Protein AF-W1XHW5-F1 (afdb_monomer)

Foldseek 3Di:
DQPPHFAPPDDPPDDDDLVVLVCCCPVGLHQVSLQVVQCVPQVGQVRSQVVVVVVCVVLVQVAAHDDGSRPPDDPPGDGDPVSVVSVVVVVD

Structure (mmCIF, N/CA/C/O backbone):
data_AF-W1XHW5-F1
#
_entry.id   AF-W1XHW5-F1
#
loop_
_atom_site.group_PDB
_atom_site.id
_atom_site.type_symbol
_atom_site.label_atom_id
_atom_site.label_alt_id
_atom_site.label_comp_id
_atom_site.label_asym_id
_atom_site.label_entity_id
_atom_site.label_seq_id
_atom_site.pdbx_PDB_ins_code
_atom_site.Cartn_x
_atom_site.Cartn_y
_atom_site.Cartn_z
_atom_site.occupancy
_atom_site.B_iso_or_equiv
_atom_site.auth_seq_id
_atom_site.auth_comp_id
_atom_site.auth_asym_id
_atom_site.auth_atom_id
_atom_site.pdbx_PDB_model_num
ATOM 1 N N . ALA A 1 1 ? 8.783 11.608 -5.473 1.00 69.00 1 ALA A N 1
ATOM 2 C CA . ALA A 1 1 ? 8.063 11.076 -4.301 1.00 69.00 1 ALA A CA 1
ATOM 3 C C . ALA A 1 1 ? 8.891 10.047 -3.526 1.00 69.00 1 ALA A C 1
ATOM 5 O O . ALA A 1 1 ? 9.015 10.198 -2.327 1.00 69.00 1 ALA A O 1
ATOM 6 N N . LEU A 1 2 ? 9.521 9.063 -4.179 1.00 89.31 2 LEU A N 1
ATOM 7 C CA . LEU A 1 2 ? 10.127 7.899 -3.502 1.00 89.31 2 LEU A CA 1
ATOM 8 C C . LEU A 1 2 ? 11.606 8.048 -3.071 1.00 89.31 2 LEU A C 1
ATOM 10 O O . LEU A 1 2 ? 12.291 7.055 -2.829 1.00 89.31 2 LEU A O 1
ATOM 14 N N . ARG A 1 3 ? 12.155 9.271 -3.031 1.00 88.00 3 ARG A N 1
ATOM 15 C CA . ARG A 1 3 ? 13.581 9.461 -2.702 1.00 88.00 3 ARG A CA 1
ATOM 16 C C . ARG A 1 3 ? 13.832 9.083 -1.241 1.00 88.00 3 ARG A C 1
ATOM 18 O O . ARG A 1 3 ? 13.173 9.622 -0.363 1.00 88.00 3 ARG A O 1
ATOM 25 N N . GLY A 1 4 ? 14.804 8.203 -1.003 1.00 89.69 4 GLY A N 1
ATOM 26 C CA . GLY A 1 4 ? 15.165 7.738 0.342 1.00 89.69 4 GLY A CA 1
ATOM 27 C C . GLY A 1 4 ? 14.298 6.596 0.885 1.00 89.69 4 GLY A C 1
ATOM 28 O O . GLY A 1 4 ? 14.516 6.178 2.016 1.00 89.69 4 GLY A O 1
ATOM 29 N N . SER A 1 5 ? 13.349 6.078 0.098 1.00 93.81 5 SER A N 1
ATOM 30 C CA . SER A 1 5 ? 12.547 4.897 0.448 1.00 93.81 5 SER A CA 1
ATOM 3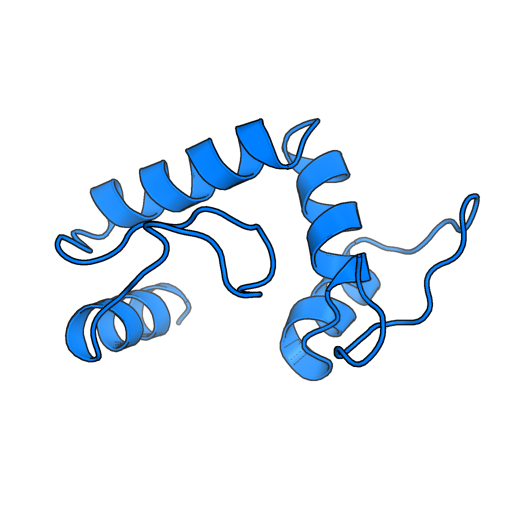1 C C . SER A 1 5 ? 12.999 3.644 -0.312 1.00 93.81 5 SER A C 1
ATOM 33 O O . SER A 1 5 ? 13.758 3.757 -1.274 1.00 93.81 5 SER A O 1
ATOM 35 N N . SER A 1 6 ? 12.505 2.466 0.079 1.00 95.25 6 SER A N 1
ATOM 36 C CA . SER A 1 6 ? 12.764 1.228 -0.664 1.00 95.25 6 SER A CA 1
ATOM 37 C C . SER A 1 6 ? 12.074 1.224 -2.034 1.00 95.25 6 SER A C 1
ATOM 39 O O . SER A 1 6 ? 10.927 1.661 -2.165 1.00 95.25 6 SER A O 1
ATOM 41 N N . VAL A 1 7 ? 12.784 0.746 -3.058 1.00 96.19 7 VAL A N 1
ATOM 42 C CA . VAL A 1 7 ? 12.347 0.703 -4.462 1.00 96.19 7 VAL A CA 1
ATOM 43 C C . VAL A 1 7 ? 12.930 -0.520 -5.183 1.00 96.19 7 VAL A C 1
ATOM 45 O O . VAL A 1 7 ? 13.984 -1.025 -4.800 1.00 96.19 7 VAL A O 1
ATOM 48 N N . MET A 1 8 ? 12.262 -0.955 -6.252 1.00 96.00 8 MET A N 1
ATOM 49 C CA . MET A 1 8 ? 12.683 -1.997 -7.199 1.00 96.00 8 MET A CA 1
ATOM 50 C C . MET A 1 8 ? 13.478 -1.420 -8.392 1.00 96.00 8 MET A C 1
ATOM 52 O O . MET A 1 8 ? 14.017 -2.172 -9.201 1.00 96.00 8 MET A O 1
ATOM 56 N N . PHE A 1 9 ? 13.605 -0.088 -8.471 1.00 95.19 9 PHE A N 1
ATOM 57 C CA . PHE A 1 9 ? 14.306 0.668 -9.520 1.00 95.19 9 PHE A CA 1
ATOM 58 C C . PHE A 1 9 ? 13.640 0.593 -10.902 1.00 95.19 9 PHE A C 1
ATOM 60 O O . PHE A 1 9 ? 14.327 0.633 -11.927 1.00 95.19 9 PHE A O 1
ATOM 67 N N . LEU A 1 10 ? 12.306 0.533 -10.927 1.00 96.12 10 LEU A N 1
ATOM 68 C CA . LEU A 1 10 ? 11.523 0.562 -12.163 1.00 96.12 10 LEU A CA 1
ATOM 69 C C . LEU A 1 10 ? 11.728 1.880 -12.923 1.00 96.12 10 LEU A C 1
ATOM 71 O O . LEU A 1 10 ? 11.815 2.959 -12.323 1.00 96.12 10 LEU A O 1
ATOM 75 N N . LYS A 1 11 ? 11.753 1.806 -14.255 1.00 95.50 11 LYS A N 1
ATOM 76 C CA . LYS A 1 11 ? 11.831 2.969 -15.144 1.00 95.50 11 LYS A CA 1
ATOM 77 C C . LYS A 1 11 ? 10.589 3.055 -16.036 1.00 95.50 11 LYS A C 1
ATOM 79 O O . LYS A 1 11 ? 10.015 2.031 -16.406 1.00 95.50 11 LYS A O 1
ATOM 84 N N . PRO A 1 12 ? 10.165 4.270 -16.429 1.00 93.50 12 PRO A N 1
ATOM 85 C CA . PRO A 1 12 ? 9.104 4.426 -17.416 1.00 93.50 12 PRO A CA 1
ATOM 86 C C . PRO A 1 12 ? 9.424 3.667 -18.709 1.00 93.50 12 PRO A C 1
ATOM 88 O O . PRO A 1 12 ? 10.503 3.832 -19.274 1.00 93.50 12 PRO A O 1
ATOM 91 N N . GLY A 1 13 ? 8.468 2.863 -19.174 1.00 95.38 13 GLY A N 1
ATOM 92 C CA . GLY A 1 13 ? 8.611 2.026 -20.368 1.00 95.38 13 GLY A CA 1
ATOM 93 C C . GLY A 1 13 ? 9.072 0.592 -20.096 1.00 95.38 13 GLY A C 1
ATOM 94 O O . GLY A 1 13 ? 8.964 -0.237 -20.999 1.00 95.38 13 GLY A O 1
ATOM 95 N N . ASP A 1 14 ? 9.519 0.272 -18.878 1.00 97.25 14 ASP A N 1
ATOM 96 C CA . ASP A 1 14 ? 9.831 -1.108 -18.507 1.00 97.25 14 ASP A CA 1
ATOM 97 C C . ASP A 1 14 ? 8.567 -1.981 -18.560 1.00 97.25 14 ASP A C 1
ATOM 99 O O . ASP A 1 14 ? 7.496 -1.597 -18.087 1.00 97.25 14 ASP A O 1
ATOM 103 N N . GLN A 1 15 ? 8.705 -3.189 -19.108 1.00 97.12 15 GLN A N 1
ATOM 104 C CA . GLN A 1 15 ? 7.675 -4.223 -19.052 1.00 97.12 15 GLN A CA 1
ATOM 105 C C . GLN A 1 15 ? 8.123 -5.302 -18.071 1.00 97.12 15 GLN A C 1
ATOM 107 O O . GLN A 1 15 ? 9.014 -6.096 -18.367 1.00 97.12 15 GLN A O 1
ATOM 112 N N . VAL A 1 16 ? 7.515 -5.311 -16.887 1.00 97.62 16 VAL A N 1
ATOM 113 C CA . VAL A 1 16 ? 7.857 -6.231 -15.796 1.00 97.62 16 VAL A CA 1
ATOM 114 C C . VAL A 1 16 ? 6.673 -7.148 -15.528 1.00 97.62 16 VAL A C 1
ATOM 116 O O . VAL A 1 16 ? 5.520 -6.719 -15.558 1.00 97.62 16 VAL A O 1
ATOM 119 N N . SER A 1 17 ? 6.947 -8.430 -15.285 1.00 98.38 17 SER A N 1
ATOM 120 C CA . SER A 1 17 ? 5.891 -9.398 -15.000 1.00 98.38 17 SER A CA 1
ATOM 121 C C . SER A 1 17 ? 5.183 -9.071 -13.678 1.00 98.38 17 SER A C 1
ATOM 123 O O . SER A 1 17 ? 5.808 -8.614 -12.719 1.00 98.38 17 SER A O 1
ATOM 125 N N . VAL A 1 18 ? 3.882 -9.372 -13.587 1.00 98.12 18 VAL A N 1
ATOM 126 C CA . VAL A 1 18 ? 3.117 -9.226 -12.330 1.00 98.12 18 VAL A CA 1
ATOM 127 C C . VAL A 1 18 ? 3.769 -10.021 -11.195 1.00 98.12 18 VAL A C 1
ATOM 129 O O . VAL A 1 18 ? 3.807 -9.559 -10.058 1.00 98.12 18 VAL A O 1
ATOM 132 N N . ALA A 1 19 ? 4.328 -11.196 -11.498 1.00 98.38 19 ALA A N 1
ATOM 133 C CA . ALA A 1 19 ? 5.010 -12.028 -10.514 1.00 98.38 19 ALA A CA 1
ATOM 134 C C . ALA A 1 19 ? 6.248 -11.337 -9.919 1.00 98.38 19 ALA A C 1
ATOM 136 O O . ALA A 1 19 ? 6.475 -11.433 -8.713 1.00 98.38 19 ALA A O 1
ATOM 137 N N . ASP A 1 20 ? 7.032 -10.631 -10.735 1.00 98.38 20 ASP A N 1
ATOM 138 C CA . ASP A 1 20 ? 8.234 -9.940 -10.264 1.00 98.38 20 ASP A CA 1
ATOM 139 C C . ASP A 1 20 ? 7.899 -8.637 -9.544 1.00 98.38 20 ASP A C 1
ATOM 141 O O . ASP A 1 20 ? 8.493 -8.365 -8.503 1.00 98.38 20 ASP A O 1
ATOM 145 N N . LEU A 1 21 ? 6.888 -7.892 -10.006 1.00 98.38 21 LEU A N 1
ATOM 146 C CA . LEU A 1 21 ? 6.364 -6.747 -9.256 1.00 98.38 21 LEU A CA 1
ATOM 147 C C . LEU A 1 21 ? 5.855 -7.181 -7.876 1.00 98.38 21 LEU A C 1
ATOM 149 O O . LEU A 1 21 ? 6.178 -6.553 -6.872 1.00 98.38 21 LEU A O 1
ATOM 153 N N . ASN A 1 22 ? 5.120 -8.295 -7.803 1.00 98.25 22 ASN A N 1
ATOM 154 C CA . ASN A 1 22 ? 4.605 -8.816 -6.538 1.00 98.25 22 ASN A CA 1
ATOM 155 C C . ASN A 1 22 ? 5.737 -9.242 -5.587 1.00 98.25 22 ASN A C 1
ATOM 157 O O . ASN A 1 22 ? 5.682 -8.961 -4.392 1.00 98.25 22 ASN A O 1
ATOM 161 N N . LYS A 1 23 ? 6.809 -9.856 -6.107 1.00 98.25 23 LYS A N 1
ATOM 162 C CA . LYS A 1 23 ? 8.028 -10.111 -5.319 1.00 98.25 23 LYS A CA 1
ATOM 163 C C . LYS A 1 23 ? 8.696 -8.809 -4.869 1.00 98.25 23 LYS A C 1
ATOM 165 O O . LYS A 1 23 ? 9.152 -8.745 -3.733 1.00 98.25 23 LYS A O 1
ATOM 170 N N . GLY A 1 24 ? 8.736 -7.783 -5.719 1.00 97.88 24 GLY A N 1
ATOM 171 C CA . GLY A 1 24 ? 9.247 -6.454 -5.373 1.00 97.88 24 GLY A CA 1
ATOM 172 C C . GLY A 1 24 ? 8.484 -5.825 -4.205 1.00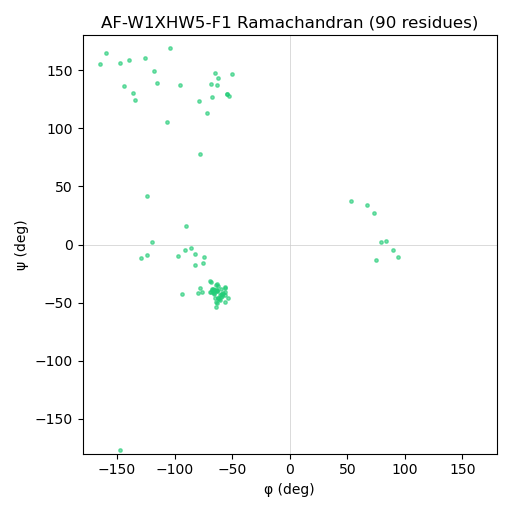 97.88 24 GLY A C 1
ATOM 173 O O . GLY A 1 24 ? 9.100 -5.327 -3.264 1.00 97.88 24 GLY A O 1
ATOM 174 N N . VAL A 1 25 ? 7.154 -5.938 -4.200 1.00 98.06 25 VAL A N 1
ATOM 175 C CA . VAL A 1 25 ? 6.318 -5.497 -3.073 1.00 98.06 25 VAL A CA 1
ATOM 176 C C . VAL A 1 25 ? 6.608 -6.314 -1.816 1.00 98.06 25 VAL A C 1
ATOM 178 O O . VAL A 1 25 ? 6.914 -5.746 -0.774 1.00 98.06 25 VAL A O 1
ATOM 181 N N . ILE A 1 26 ? 6.543 -7.644 -1.895 1.00 97.75 26 ILE A N 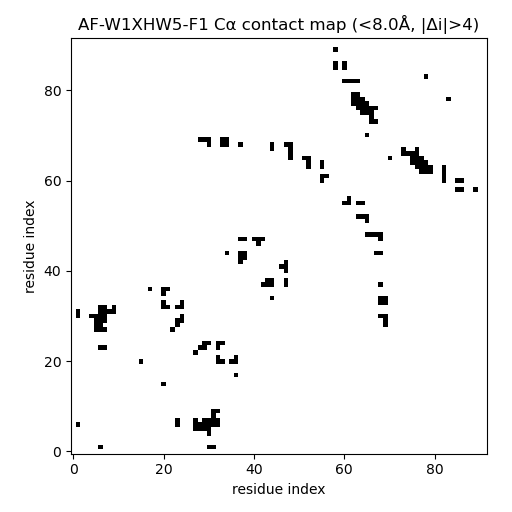1
ATOM 182 C CA . ILE A 1 26 ? 6.551 -8.501 -0.699 1.00 97.75 26 ILE A CA 1
ATOM 183 C C . ILE A 1 26 ? 7.951 -8.641 -0.085 1.00 97.75 26 ILE A C 1
ATOM 185 O O . ILE A 1 26 ? 8.090 -8.641 1.135 1.00 97.75 26 ILE A O 1
ATOM 189 N N . ILE A 1 27 ? 8.990 -8.788 -0.910 1.00 96.94 27 ILE A N 1
ATOM 190 C CA . ILE A 1 27 ? 10.353 -9.103 -0.450 1.00 96.94 27 ILE A CA 1
ATOM 191 C C . ILE A 1 27 ? 11.170 -7.828 -0.252 1.00 96.94 27 ILE A C 1
ATOM 193 O O . ILE A 1 27 ? 11.905 -7.714 0.726 1.00 96.94 27 ILE A O 1
ATOM 197 N N . GLN A 1 28 ? 11.066 -6.873 -1.180 1.00 94.56 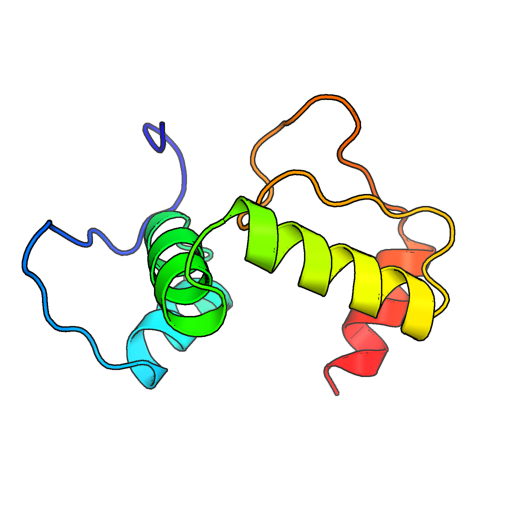28 GLN A N 1
ATOM 198 C CA . GLN A 1 28 ? 11.860 -5.642 -1.140 1.00 94.56 28 GLN A CA 1
ATOM 199 C C . GLN A 1 28 ? 11.102 -4.464 -0.523 1.00 94.56 28 GLN A C 1
ATOM 201 O O . GLN A 1 28 ? 11.717 -3.433 -0.259 1.00 94.56 28 GLN A O 1
ATOM 206 N N . SER A 1 29 ? 9.791 -4.580 -0.280 1.00 96.56 29 SER A N 1
ATOM 207 C CA . SER A 1 29 ? 8.950 -3.441 0.111 1.00 96.56 29 SER A CA 1
ATOM 208 C C . SER A 1 29 ? 9.075 -2.269 -0.878 1.00 96.56 29 SER A C 1
ATOM 210 O O . SER A 1 29 ? 9.129 -1.110 -0.472 1.00 96.56 29 SER A O 1
ATOM 212 N N . GLY A 1 30 ? 9.199 -2.574 -2.176 1.00 97.81 30 GLY A N 1
ATOM 213 C CA . GLY A 1 30 ? 9.450 -1.588 -3.227 1.00 97.81 30 GLY A CA 1
ATOM 214 C C . GLY A 1 30 ? 8.232 -0.707 -3.505 1.00 97.81 30 GLY A C 1
ATOM 215 O O . GLY A 1 30 ? 7.222 -1.173 -4.033 1.00 97.81 30 GLY A O 1
ATOM 216 N N . ASN A 1 31 ? 8.336 0.586 -3.198 1.00 98.12 31 ASN A N 1
ATOM 217 C CA . ASN A 1 31 ? 7.214 1.524 -3.318 1.00 98.12 31 ASN A CA 1
ATOM 218 C C . ASN A 1 31 ? 6.795 1.795 -4.773 1.00 98.12 31 ASN A C 1
ATOM 220 O O . ASN A 1 31 ? 5.621 2.029 -5.053 1.00 98.12 31 ASN A O 1
ATOM 224 N N . ASP A 1 32 ? 7.749 1.764 -5.701 1.00 97.75 32 ASP A N 1
ATOM 225 C CA . ASP A 1 32 ? 7.515 1.858 -7.144 1.00 97.75 32 ASP A CA 1
ATOM 226 C C . ASP A 1 32 ? 6.754 0.637 -7.677 1.00 97.75 32 ASP A C 1
ATOM 228 O O . ASP A 1 32 ? 5.841 0.797 -8.486 1.00 97.75 32 ASP A O 1
ATOM 232 N N . ALA A 1 33 ? 7.051 -0.562 -7.167 1.00 98.25 33 ALA A N 1
ATOM 233 C CA . ALA A 1 33 ? 6.294 -1.770 -7.484 1.00 98.25 33 ALA A CA 1
ATOM 234 C C . ALA A 1 33 ? 4.852 -1.709 -6.948 1.00 98.25 33 ALA A C 1
ATOM 236 O O . ALA A 1 33 ? 3.928 -2.103 -7.662 1.00 98.25 33 ALA A O 1
ATOM 237 N N . CYS A 1 34 ? 4.634 -1.154 -5.745 1.00 98.31 34 CYS A N 1
ATOM 238 C CA . CYS A 1 34 ? 3.283 -0.920 -5.217 1.00 98.31 34 CYS A CA 1
ATOM 239 C C . CYS A 1 34 ? 2.464 0.002 -6.131 1.00 98.31 34 CYS A C 1
ATOM 241 O O . CYS A 1 34 ? 1.307 -0.294 -6.419 1.00 98.31 34 CYS A O 1
ATOM 243 N N . ILE A 1 35 ? 3.064 1.100 -6.610 1.00 97.94 35 ILE A N 1
ATOM 244 C CA . ILE A 1 35 ? 2.408 2.043 -7.529 1.00 97.94 35 ILE A CA 1
ATOM 245 C C . ILE A 1 35 ? 2.077 1.358 -8.859 1.00 97.94 35 ILE A C 1
ATOM 247 O O . ILE A 1 35 ? 0.931 1.411 -9.298 1.00 97.94 35 ILE A O 1
ATOM 251 N N . ALA A 1 36 ? 3.046 0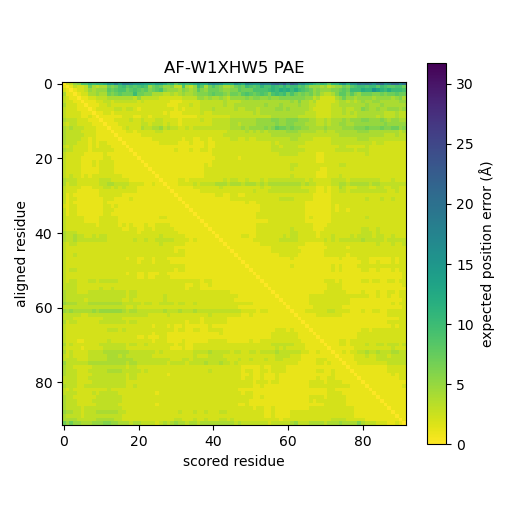.662 -9.462 1.00 98.12 36 ALA A N 1
ATOM 252 C CA . ALA A 1 36 ? 2.847 -0.021 -10.738 1.00 98.12 36 ALA A CA 1
ATOM 253 C C . ALA A 1 36 ? 1.730 -1.078 -10.668 1.00 98.12 36 ALA A C 1
ATOM 255 O O . ALA A 1 36 ? 0.893 -1.153 -11.567 1.00 98.12 36 ALA A O 1
ATOM 256 N N . LEU A 1 37 ? 1.677 -1.869 -9.588 1.00 98.12 37 LEU A N 1
ATOM 257 C CA . LEU A 1 37 ? 0.605 -2.846 -9.382 1.00 98.12 37 LEU A CA 1
ATOM 258 C C . LEU A 1 37 ? -0.749 -2.186 -9.125 1.00 98.12 37 LEU A C 1
ATOM 260 O O . LEU A 1 37 ? -1.751 -2.653 -9.661 1.00 98.12 37 LEU A O 1
ATOM 264 N N . ALA A 1 38 ? -0.793 -1.112 -8.337 1.00 98.38 38 ALA A N 1
ATOM 265 C CA . ALA A 1 38 ? -2.032 -0.395 -8.064 1.00 98.38 38 ALA A CA 1
ATOM 266 C C . ALA A 1 38 ? -2.653 0.175 -9.346 1.00 98.38 38 ALA A C 1
ATOM 268 O O . ALA A 1 38 ? -3.842 -0.033 -9.604 1.00 98.38 38 ALA A O 1
ATOM 269 N N . ASP A 1 39 ? -1.834 0.824 -10.176 1.00 97.81 39 ASP A N 1
ATOM 270 C CA . ASP A 1 39 ? -2.269 1.380 -11.455 1.00 97.81 39 ASP A CA 1
ATOM 271 C C . ASP A 1 39 ? -2.686 0.269 -12.434 1.00 97.81 39 ASP A C 1
ATOM 273 O O . ASP A 1 39 ? -3.706 0.400 -13.107 1.00 97.81 39 ASP A O 1
ATOM 277 N N . TYR A 1 40 ? -1.974 -0.864 -12.466 1.00 97.88 40 TYR A N 1
ATOM 278 C CA . TYR A 1 40 ? -2.342 -2.007 -13.310 1.00 97.88 40 TYR A CA 1
ATOM 279 C C . TYR A 1 40 ? -3.666 -2.668 -12.892 1.00 97.88 40 TYR A C 1
ATOM 281 O O . TYR A 1 40 ? -4.483 -3.011 -13.744 1.00 97.88 40 TYR A O 1
ATOM 289 N N . VAL A 1 41 ? -3.892 -2.857 -11.587 1.00 97.88 41 VAL A N 1
ATOM 290 C CA . VAL A 1 41 ? -5.062 -3.583 -11.062 1.00 97.88 41 VAL A CA 1
ATOM 291 C C . VAL A 1 41 ? -6.321 -2.719 -11.044 1.00 97.88 41 VAL A C 1
ATOM 293 O O . VAL A 1 41 ? -7.404 -3.215 -11.347 1.00 97.88 41 VAL A O 1
ATOM 296 N N . ALA A 1 42 ? -6.201 -1.449 -10.654 1.00 97.88 42 ALA A N 1
ATOM 297 C CA . ALA A 1 42 ? -7.350 -0.581 -10.388 1.00 97.88 42 ALA A CA 1
ATOM 298 C C . ALA A 1 42 ? -7.403 0.668 -11.283 1.00 97.88 42 ALA A C 1
ATOM 300 O O . ALA A 1 42 ? -8.283 1.507 -11.103 1.00 97.88 42 ALA A O 1
ATOM 301 N N . GLY A 1 43 ? -6.462 0.830 -12.219 1.00 98.00 43 GLY A N 1
ATOM 302 C CA . GLY A 1 43 ? -6.371 1.987 -13.116 1.00 98.00 43 GLY A CA 1
ATOM 303 C C . GLY A 1 43 ? -5.838 3.266 -12.461 1.00 98.00 43 GLY A C 1
ATOM 304 O O . GLY A 1 43 ? -5.511 4.216 -13.164 1.00 98.00 43 GLY A O 1
ATOM 305 N N . SER A 1 44 ? -5.764 3.314 -11.128 1.00 98.25 44 SER A N 1
ATOM 306 C CA . SER A 1 44 ? -5.174 4.411 -10.358 1.00 98.25 44 SER A CA 1
ATOM 307 C C . SER A 1 44 ? -4.904 3.998 -8.910 1.00 98.25 44 SER A C 1
ATOM 309 O O . SER A 1 44 ? -5.616 3.163 -8.341 1.00 98.25 44 SER A O 1
ATOM 311 N N . GLN A 1 45 ? -3.947 4.669 -8.271 1.00 98.25 45 GLN A N 1
ATOM 31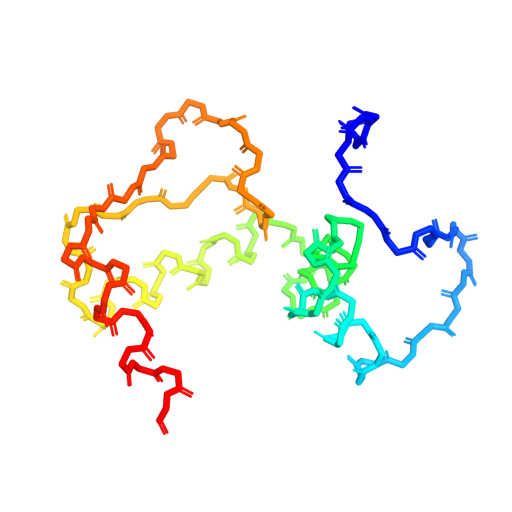2 C CA . GLN A 1 45 ? -3.697 4.544 -6.830 1.00 98.25 45 GLN A CA 1
ATOM 313 C C . GLN A 1 45 ? -4.932 4.857 -5.972 1.00 98.25 45 GLN A C 1
ATOM 315 O O . GLN A 1 45 ? -5.195 4.132 -5.019 1.00 98.25 45 GLN A O 1
ATOM 320 N N . GLU A 1 46 ? -5.717 5.888 -6.309 1.00 98.44 46 GLU A N 1
ATOM 321 C CA . GLU A 1 46 ? -6.930 6.251 -5.556 1.00 98.44 46 GLU A CA 1
ATOM 322 C C . GLU A 1 46 ? -7.966 5.121 -5.580 1.00 98.44 46 GLU A C 1
ATOM 324 O O . GLU A 1 46 ? -8.487 4.716 -4.537 1.00 98.44 46 GLU A O 1
ATOM 329 N N . SER A 1 47 ? -8.205 4.541 -6.761 1.00 98.62 47 SER A N 1
ATOM 330 C CA . SER A 1 47 ? -9.114 3.400 -6.899 1.00 98.62 47 SER A CA 1
ATOM 331 C C . SER A 1 47 ? -8.604 2.183 -6.124 1.00 98.62 47 SER A C 1
ATOM 333 O O . SER A 1 47 ? -9.385 1.501 -5.458 1.00 98.62 47 SER A O 1
ATOM 335 N N . PHE A 1 48 ? -7.289 1.940 -6.131 1.00 98.81 48 PHE A N 1
ATOM 336 C CA . PHE A 1 48 ? -6.685 0.852 -5.363 1.00 98.81 48 PHE A CA 1
ATOM 337 C C . PHE A 1 48 ? -6.796 1.068 -3.845 1.00 98.81 48 PHE A C 1
ATOM 339 O O . PHE A 1 48 ? -7.146 0.138 -3.123 1.00 98.81 48 PHE A O 1
ATOM 346 N N . ILE A 1 49 ? -6.593 2.292 -3.349 1.00 98.75 49 ILE A N 1
ATOM 347 C CA . ILE A 1 49 ? -6.813 2.653 -1.936 1.00 98.75 49 ILE A CA 1
ATOM 348 C C . ILE A 1 49 ? -8.277 2.407 -1.538 1.00 98.75 49 ILE A C 1
ATOM 350 O O . ILE A 1 49 ? -8.551 1.889 -0.451 1.00 98.75 49 ILE A O 1
ATOM 354 N N . GLY A 1 50 ? -9.224 2.696 -2.436 1.00 98.75 50 GLY A N 1
ATOM 355 C CA . GLY A 1 50 ? -10.630 2.326 -2.270 1.00 98.75 50 GLY A CA 1
ATOM 356 C C . GLY A 1 50 ? -10.825 0.819 -2.060 1.00 98.75 50 GLY A C 1
ATOM 357 O O . GLY A 1 50 ? -11.550 0.411 -1.149 1.00 98.75 50 GLY A O 1
ATOM 358 N N . LEU A 1 51 ? -10.127 -0.021 -2.835 1.00 98.75 51 LEU A N 1
ATOM 359 C CA . LEU A 1 51 ? -10.132 -1.477 -2.646 1.00 98.75 51 LEU A CA 1
ATOM 360 C C . LEU A 1 51 ? -9.510 -1.880 -1.304 1.00 98.75 51 LEU A C 1
ATOM 362 O O . LEU A 1 51 ? -10.111 -2.680 -0.586 1.00 98.75 51 LEU A O 1
ATOM 366 N N . MET A 1 52 ? -8.358 -1.309 -0.933 1.00 98.81 52 MET A N 1
ATOM 367 C CA . MET A 1 52 ? -7.676 -1.589 0.339 1.00 98.81 52 MET A CA 1
ATOM 368 C C . MET A 1 52 ? -8.598 -1.325 1.537 1.00 98.81 52 MET A C 1
ATOM 370 O O . MET A 1 52 ? -8.784 -2.195 2.388 1.00 98.81 52 MET A O 1
ATOM 374 N N . ASN A 1 53 ? -9.249 -0.159 1.570 1.00 98.81 53 ASN A N 1
ATOM 375 C CA . ASN A 1 53 ? -10.197 0.196 2.628 1.00 98.81 53 ASN A CA 1
ATOM 376 C C . ASN A 1 53 ? -11.493 -0.635 2.556 1.00 98.81 53 ASN A C 1
ATOM 378 O O . ASN A 1 53 ? -12.081 -0.981 3.584 1.00 98.81 53 ASN A O 1
ATOM 382 N N . GLY A 1 54 ? -11.915 -1.036 1.353 1.00 98.75 54 GLY A N 1
ATOM 383 C CA . GLY A 1 54 ? -12.996 -2.000 1.161 1.00 98.75 54 GLY A CA 1
ATOM 384 C C . GLY A 1 54 ? -12.693 -3.361 1.799 1.00 98.75 54 GLY A C 1
ATOM 385 O O . GLY A 1 54 ? -13.556 -3.929 2.472 1.00 98.75 54 GLY A O 1
ATOM 386 N N . TYR A 1 55 ? -11.468 -3.872 1.641 1.00 98.75 55 TYR A N 1
ATOM 387 C CA . TYR A 1 55 ? -11.014 -5.096 2.307 1.00 98.75 55 TYR A CA 1
ATOM 388 C C . TYR A 1 55 ? -10.856 -4.912 3.814 1.00 98.75 55 TYR A C 1
ATOM 390 O O . TYR A 1 55 ? -11.308 -5.778 4.558 1.00 98.75 55 TYR A O 1
ATOM 398 N N . ALA A 1 56 ? -10.319 -3.779 4.275 1.00 98.75 56 ALA A N 1
ATOM 399 C CA . ALA A 1 56 ? -10.239 -3.467 5.701 1.00 98.75 56 ALA A CA 1
ATOM 400 C C . ALA A 1 56 ? -11.617 -3.580 6.375 1.00 98.75 56 ALA A C 1
ATOM 402 O O . ALA A 1 56 ? -11.768 -4.276 7.380 1.00 98.75 56 ALA A O 1
ATOM 403 N N . LYS A 1 57 ? -12.660 -3.014 5.750 1.00 98.56 57 LYS A N 1
ATOM 404 C CA . LYS A 1 57 ? -14.046 -3.146 6.220 1.00 98.56 57 LYS A CA 1
ATOM 405 C C . LYS A 1 57 ? -14.538 -4.597 6.214 1.00 98.56 57 LYS A C 1
ATOM 407 O O . LYS A 1 57 ? -15.133 -5.034 7.195 1.00 98.56 57 LYS A O 1
ATOM 412 N N . LYS A 1 58 ? -14.300 -5.348 5.131 1.00 98.56 58 LYS A N 1
ATOM 413 C CA . LYS A 1 58 ? -14.721 -6.761 5.012 1.00 98.56 58 LYS A CA 1
ATOM 414 C C . LYS A 1 58 ? -14.048 -7.670 6.044 1.00 98.56 58 LYS A C 1
ATOM 416 O O . LYS A 1 58 ? -14.674 -8.616 6.507 1.00 98.56 58 LYS A O 1
ATOM 421 N N . LEU A 1 59 ? -12.800 -7.377 6.399 1.00 98.50 59 LEU A N 1
ATOM 422 C CA . LEU A 1 59 ? -12.003 -8.130 7.369 1.00 98.50 59 LEU A CA 1
ATOM 423 C C . LEU A 1 59 ? -12.242 -7.686 8.823 1.00 98.50 59 LEU A C 1
ATOM 425 O O . LEU A 1 59 ? -11.684 -8.282 9.741 1.00 98.50 59 LEU A O 1
ATOM 429 N N . GLY A 1 60 ? -13.065 -6.657 9.048 1.00 98.56 60 GLY A N 1
ATOM 430 C CA . GLY A 1 60 ? -13.347 -6.137 10.386 1.00 98.56 60 GLY A CA 1
ATOM 431 C C . GLY A 1 60 ? -12.187 -5.352 11.007 1.00 98.56 60 GLY A C 1
ATOM 432 O O . GLY A 1 60 ? -12.086 -5.300 12.231 1.00 98.56 60 GLY A O 1
ATOM 433 N N . LEU A 1 61 ? -11.323 -4.739 10.188 1.00 98.75 61 LEU A N 1
ATOM 434 C CA . LEU A 1 61 ? -10.229 -3.869 10.636 1.00 98.75 61 LEU A CA 1
ATOM 435 C C . LEU A 1 61 ? -10.791 -2.487 11.006 1.00 98.75 61 LEU A C 1
ATOM 437 O O . LEU A 1 61 ? -10.765 -1.545 10.214 1.00 98.75 61 LEU A O 1
ATOM 441 N N . THR A 1 62 ? -11.399 -2.382 12.187 1.00 98.44 62 THR A N 1
ATOM 442 C CA . THR A 1 62 ? -12.165 -1.193 12.601 1.00 98.44 62 THR A CA 1
ATOM 443 C C . THR A 1 62 ? -11.305 0.009 12.985 1.00 98.44 62 THR A C 1
ATOM 445 O O . THR A 1 62 ? -11.838 1.106 13.132 1.00 98.44 62 THR A O 1
ATOM 448 N N . ASN A 1 63 ? -9.991 -0.169 13.128 1.00 98.75 63 ASN A N 1
ATOM 449 C CA . ASN A 1 63 ? -9.033 0.877 13.470 1.00 98.75 63 ASN A CA 1
ATOM 450 C C . ASN A 1 63 ? -7.924 0.968 12.413 1.00 98.75 63 ASN A C 1
ATOM 452 O O . ASN A 1 63 ? -6.750 1.097 12.760 1.00 98.75 63 ASN A O 1
ATOM 456 N N . THR A 1 64 ? -8.293 0.879 11.133 1.00 98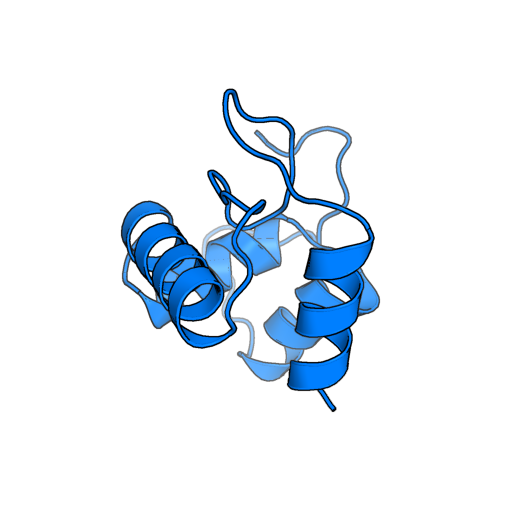.81 64 THR A N 1
ATOM 457 C CA . THR A 1 64 ? -7.362 0.956 10.002 1.00 98.81 64 THR A CA 1
ATOM 458 C C . THR A 1 64 ? -7.919 1.837 8.891 1.00 98.81 64 THR A C 1
ATOM 460 O O . THR A 1 64 ? -9.051 1.649 8.454 1.00 98.81 64 THR A O 1
ATOM 463 N N . THR A 1 65 ? -7.105 2.781 8.416 1.00 98.75 65 THR A N 1
ATOM 464 C CA . THR A 1 65 ? -7.362 3.587 7.216 1.00 98.75 65 THR A CA 1
ATOM 465 C C . THR A 1 65 ? -6.091 3.645 6.378 1.00 98.75 65 THR A C 1
ATOM 467 O O . THR A 1 65 ? -5.045 4.081 6.862 1.00 98.75 65 THR A O 1
ATOM 470 N N . PHE A 1 66 ? -6.182 3.247 5.112 1.00 98.75 66 PHE A N 1
ATOM 471 C CA . PHE A 1 66 ? -5.106 3.400 4.135 1.00 98.75 66 PHE A CA 1
ATOM 472 C C . PHE A 1 66 ? -5.302 4.683 3.323 1.00 98.75 66 PHE A C 1
ATOM 474 O O . PHE A 1 66 ? -6.420 4.972 2.898 1.00 98.75 66 PHE A O 1
ATOM 481 N N . GLN A 1 67 ? -4.217 5.430 3.096 1.00 98.62 67 GLN A N 1
ATOM 482 C CA . GLN A 1 67 ? -4.199 6.640 2.252 1.00 98.62 67 GLN A CA 1
ATOM 483 C C . GLN A 1 67 ? -3.159 6.562 1.130 1.00 98.62 67 GLN A C 1
ATOM 485 O O . GLN A 1 67 ? -3.104 7.422 0.258 1.00 98.62 67 GLN A O 1
ATOM 490 N N . THR A 1 68 ? -2.307 5.541 1.156 1.00 98.44 68 THR A N 1
ATOM 491 C CA . THR A 1 68 ? -1.286 5.284 0.147 1.00 98.44 68 THR A CA 1
ATOM 492 C C . THR A 1 68 ? -1.219 3.792 -0.130 1.00 98.44 68 THR A C 1
ATOM 494 O O . THR A 1 68 ? -1.597 2.973 0.708 1.00 98.44 68 THR A O 1
ATOM 497 N N . VAL A 1 69 ? -0.682 3.432 -1.291 1.00 98.38 69 VAL A N 1
ATOM 498 C CA . VAL A 1 69 ? -0.508 2.029 -1.700 1.00 98.38 69 VAL A CA 1
ATOM 499 C C . VAL A 1 69 ? 0.758 1.384 -1.122 1.00 98.38 69 VAL A C 1
ATOM 501 O O . VAL A 1 69 ? 0.971 0.188 -1.279 1.00 98.38 69 VAL A O 1
ATOM 504 N N . HIS A 1 70 ? 1.615 2.178 -0.475 1.00 97.81 70 HIS A N 1
ATOM 505 C CA . HIS A 1 70 ? 2.971 1.782 -0.079 1.00 97.81 70 HIS A CA 1
ATOM 506 C C . HIS A 1 70 ? 3.320 2.047 1.393 1.00 97.81 70 HIS A C 1
ATOM 508 O O . HIS A 1 70 ? 4.344 1.580 1.873 1.00 97.81 70 HIS A O 1
ATOM 514 N N . GLY A 1 71 ? 2.503 2.809 2.126 1.00 96.19 71 GLY A N 1
ATOM 515 C CA . GLY A 1 71 ? 2.699 3.033 3.561 1.00 96.19 71 GLY A CA 1
ATOM 516 C C . GLY A 1 71 ? 3.568 4.231 3.954 1.00 96.19 71 GLY A C 1
ATOM 517 O O . GLY A 1 71 ? 3.619 4.530 5.142 1.00 96.19 71 GLY A O 1
ATOM 518 N N . LEU A 1 72 ? 4.192 4.960 3.012 1.00 96.69 72 LEU A N 1
ATOM 519 C CA . LEU A 1 72 ? 4.750 6.290 3.315 1.00 96.69 72 LEU A CA 1
ATOM 520 C C . LEU A 1 72 ? 3.708 7.176 4.012 1.00 96.69 72 LEU A C 1
ATOM 522 O O . LEU A 1 72 ? 2.511 7.078 3.722 1.00 96.69 72 LEU A O 1
ATOM 526 N N . ASP A 1 73 ? 4.190 8.038 4.906 1.00 95.56 73 ASP A N 1
ATOM 527 C CA . ASP A 1 73 ? 3.351 8.873 5.759 1.00 95.56 73 ASP A CA 1
ATOM 528 C C . ASP A 1 73 ? 2.350 9.699 4.949 1.00 95.56 73 ASP A C 1
ATOM 530 O O . ASP A 1 73 ? 2.697 10.416 4.008 1.00 95.56 73 ASP A O 1
ATOM 534 N N . ALA A 1 74 ? 1.090 9.614 5.362 1.00 96.88 74 ALA A N 1
ATOM 535 C CA . ALA A 1 74 ? -0.001 10.398 4.819 1.00 96.88 74 ALA A CA 1
ATOM 536 C C . ALA A 1 74 ? -0.970 10.761 5.953 1.00 96.88 74 ALA A C 1
ATOM 538 O O . ALA A 1 74 ? -1.289 9.900 6.781 1.00 96.88 74 ALA A O 1
ATOM 539 N N . PRO A 1 75 ? -1.459 12.012 6.021 1.00 98.00 75 PRO A N 1
ATOM 540 C CA . PRO A 1 75 ? -2.432 12.413 7.029 1.00 98.00 75 PRO A CA 1
ATOM 541 C C . PRO A 1 75 ? -3.654 11.487 7.043 1.00 98.00 75 PRO A C 1
ATOM 543 O O . PRO A 1 75 ? -4.271 11.242 6.011 1.00 98.00 75 PRO A O 1
ATOM 546 N N . GLY A 1 76 ? -4.002 10.968 8.221 1.00 97.69 76 GLY A N 1
ATOM 547 C CA . GLY A 1 76 ? -5.135 10.054 8.387 1.00 97.69 76 GLY A CA 1
ATOM 548 C C . GLY A 1 76 ? -4.866 8.599 7.986 1.00 97.69 76 GLY A C 1
ATOM 549 O O . GLY A 1 76 ? -5.779 7.785 8.096 1.00 97.69 76 GLY A O 1
ATOM 550 N N . GLN A 1 77 ? -3.649 8.245 7.559 1.00 98.62 77 GLN A N 1
ATOM 551 C CA . GLN A 1 77 ? -3.231 6.849 7.428 1.00 98.62 77 GLN A CA 1
ATOM 552 C C . GLN A 1 77 ? -2.861 6.290 8.800 1.00 98.62 77 GLN A C 1
ATOM 554 O O . GLN A 1 77 ? -1.986 6.833 9.473 1.00 98.62 77 GLN A O 1
ATOM 559 N N . PHE A 1 78 ? -3.502 5.202 9.218 1.00 98.69 78 PHE A N 1
ATOM 560 C CA . PHE A 1 78 ? -3.159 4.517 10.464 1.00 98.69 78 PHE A CA 1
ATOM 561 C C . PHE A 1 78 ? -3.663 3.073 10.476 1.00 98.69 78 PHE A C 1
ATOM 563 O O . PHE A 1 78 ? -4.523 2.684 9.687 1.00 98.69 78 PHE A O 1
ATOM 570 N N . SER A 1 79 ? -3.136 2.288 11.412 1.00 98.75 79 SER A N 1
ATOM 571 C CA . SER A 1 79 ? -3.657 0.975 11.789 1.00 98.75 79 SER A CA 1
ATOM 572 C C . SER A 1 79 ? -3.400 0.729 13.284 1.00 98.75 79 SER A C 1
ATOM 574 O O . SER A 1 79 ? -2.862 1.592 13.983 1.00 98.75 79 SER A O 1
ATOM 576 N N . THR A 1 80 ? -3.751 -0.453 13.788 1.00 98.88 80 THR A N 1
ATOM 577 C CA . THR A 1 80 ? -3.409 -0.913 15.141 1.00 98.88 80 THR A CA 1
ATOM 578 C C . THR A 1 80 ? -2.705 -2.263 15.088 1.00 98.88 80 THR A C 1
ATOM 580 O O . THR A 1 80 ? -2.842 -3.013 14.124 1.00 98.88 80 THR A O 1
ATOM 583 N N . ALA A 1 81 ? -1.996 -2.623 16.161 1.00 98.81 81 ALA A N 1
ATOM 584 C CA . ALA A 1 81 ? -1.358 -3.936 16.269 1.00 98.81 81 ALA A CA 1
ATOM 585 C C . ALA A 1 81 ? -2.360 -5.096 16.094 1.00 98.81 81 ALA A C 1
ATOM 587 O O . ALA A 1 81 ? -2.046 -6.097 15.452 1.00 98.81 81 ALA A O 1
ATOM 588 N N . ARG A 1 82 ? -3.585 -4.945 16.622 1.00 98.75 82 ARG A N 1
ATOM 589 C CA . ARG A 1 82 ? -4.669 -5.923 16.453 1.00 98.75 82 ARG A CA 1
ATOM 590 C C . ARG A 1 82 ? -5.062 -6.067 14.985 1.00 98.75 82 ARG A C 1
ATOM 592 O O . ARG A 1 82 ? -5.143 -7.190 14.496 1.00 98.75 82 ARG A O 1
ATOM 599 N N . ASP A 1 83 ? -5.306 -4.956 14.301 1.00 98.88 83 ASP A N 1
ATOM 600 C CA . ASP A 1 83 ? -5.772 -4.988 12.916 1.00 98.88 83 ASP A CA 1
ATOM 601 C C . ASP A 1 83 ? -4.696 -5.526 11.969 1.00 98.88 83 ASP A C 1
ATOM 603 O O . ASP A 1 83 ? -4.998 -6.343 11.103 1.00 98.88 83 ASP A O 1
ATOM 607 N N . MET A 1 84 ? -3.427 -5.172 12.185 1.00 98.75 84 MET A N 1
ATOM 608 C CA . MET A 1 84 ? -2.319 -5.742 11.415 1.00 98.75 84 MET A CA 1
ATOM 609 C C . MET A 1 84 ? -2.168 -7.254 11.640 1.00 98.75 84 MET A C 1
ATOM 611 O O . MET A 1 84 ? -1.871 -7.982 10.694 1.00 98.75 84 MET A O 1
ATOM 615 N N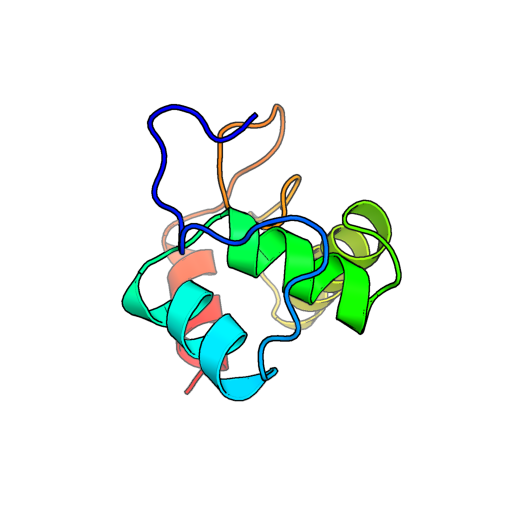 . ALA A 1 85 ? -2.430 -7.757 12.853 1.00 98.75 85 ALA A N 1
ATOM 616 C CA . ALA A 1 85 ? -2.449 -9.197 13.115 1.00 98.75 85 ALA A CA 1
ATOM 617 C C . ALA A 1 85 ? -3.621 -9.907 12.409 1.00 98.75 85 ALA A C 1
ATOM 619 O O . ALA A 1 85 ? -3.451 -11.009 11.888 1.00 98.75 85 ALA A O 1
ATOM 620 N N . LEU A 1 86 ? -4.802 -9.279 12.355 1.00 98.81 86 LEU A N 1
ATOM 621 C CA . LEU A 1 86 ? -5.952 -9.798 11.607 1.00 98.81 86 LEU A CA 1
ATOM 622 C C . LEU A 1 86 ? -5.694 -9.804 10.098 1.00 98.81 86 LEU A C 1
ATOM 624 O O . LEU A 1 86 ? -6.009 -10.791 9.436 1.00 98.81 86 LEU A O 1
ATOM 628 N N . LEU A 1 87 ? -5.079 -8.743 9.568 1.00 98.62 87 LEU A N 1
ATOM 629 C CA . LEU A 1 87 ? -4.662 -8.673 8.171 1.00 98.62 87 LEU A CA 1
ATOM 630 C C . LEU A 1 87 ? -3.655 -9.780 7.842 1.00 98.62 87 LEU A C 1
ATOM 632 O O . LEU A 1 87 ? -3.851 -10.505 6.873 1.00 98.62 87 LEU A O 1
ATOM 636 N N . GLY A 1 88 ? -2.630 -9.963 8.681 1.00 98.56 88 GLY A N 1
ATOM 637 C CA . GLY A 1 88 ? -1.660 -11.049 8.531 1.00 98.56 88 GLY A CA 1
ATOM 638 C C . GLY A 1 88 ? -2.316 -12.431 8.547 1.00 98.56 88 GLY A C 1
ATOM 639 O O . GLY A 1 88 ? -2.000 -13.267 7.709 1.00 98.56 88 GLY A O 1
ATOM 640 N N . LYS A 1 89 ? -3.291 -12.652 9.438 1.00 98.50 89 LYS A N 1
ATOM 641 C CA . LYS A 1 89 ? -4.078 -13.893 9.472 1.00 98.50 89 LYS A CA 1
ATOM 642 C C . LYS A 1 89 ? -4.887 -14.115 8.190 1.00 98.50 89 LYS A C 1
ATOM 644 O O . LYS A 1 89 ? -5.046 -15.257 7.795 1.00 98.50 89 LYS A O 1
ATOM 649 N N . ALA A 1 90 ? -5.412 -13.063 7.566 1.00 98.25 90 ALA A N 1
ATOM 650 C CA . ALA A 1 90 ? -6.198 -13.172 6.336 1.00 98.25 90 ALA A CA 1
ATOM 651 C C . ALA A 1 90 ? -5.351 -13.448 5.078 1.00 98.25 90 ALA A C 1
ATOM 653 O O . ALA A 1 90 ? -5.909 -13.820 4.049 1.00 98.25 90 ALA A O 1
ATOM 654 N N . LEU A 1 91 ? -4.031 -13.236 5.147 1.00 97.62 91 LEU A N 1
ATOM 655 C CA . LEU A 1 91 ? -3.091 -13.540 4.062 1.00 97.62 91 LEU A CA 1
ATOM 656 C C . LEU A 1 91 ? -2.664 -15.019 4.019 1.00 97.62 91 LEU A C 1
ATOM 658 O O . LEU A 1 91 ? -2.120 -15.444 3.001 1.00 97.62 91 LEU A O 1
ATOM 662 N N . ILE A 1 92 ? -2.867 -15.766 5.109 1.00 95.44 92 ILE A N 1
ATOM 663 C CA . ILE A 1 92 ? -2.499 -17.185 5.275 1.00 95.44 92 ILE A CA 1
ATOM 664 C C . ILE A 1 92 ? -3.727 -18.057 5.018 1.00 95.44 92 ILE A C 1
ATOM 666 O O . ILE A 1 92 ? -3.582 -19.056 4.281 1.00 95.44 92 ILE A O 1
#

Nearest PDB structures (foldseek):
  3itb-assembly1_A  TM=1.002E+00  e=1.256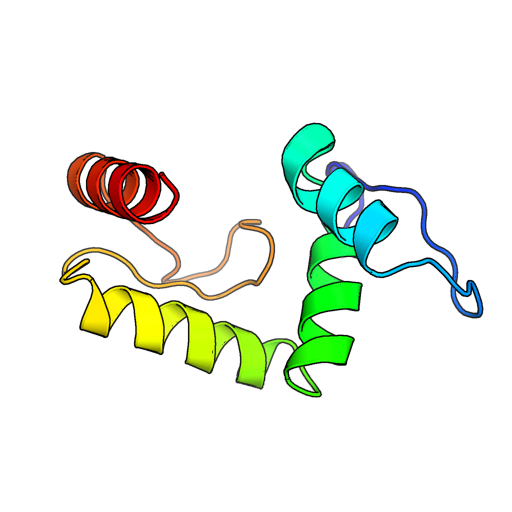E-13  Escherichia coli
  3it9-assembly2_B  TM=9.997E-01  e=3.496E-13  Escherichia coli
  3it9-assembly3_C  TM=9.985E-01  e=6.917E-13  Escherichia coli
  3mfd-assembly2_B  TM=9.583E-01  e=9.272E-08  Bacillus subtilis
  3mfd-assembly1_A  TM=9.598E-01  e=1.218E-07  Bacillus subtilis

Sequence (92 aa):
ALRGSSVMFLKPGDQVSVADLNKGVIIQSGNDACIALADYVAGSQESFIGLMNGYAKKLGLTNTTFQTVHGLDAPGQFSTARDMALLGKALI

Solvent-accessible surface area (backbone atoms only — not comparable to full-atom values): 5460 Å² total; per-residue (Å²): 136,69,81,95,55,54,58,69,78,83,56,95,88,67,88,76,54,69,71,57,36,50,46,25,33,72,76,58,55,5,38,60,28,28,50,54,49,24,32,70,74,48,74,28,59,69,53,30,32,52,50,53,44,51,47,31,60,74,72,66,28,87,62,52,38,64,73,51,80,62,71,68,92,47,93,82,44,48,67,42,76,67,41,54,50,51,53,56,60,72,73,108

Mean predicted aligned error: 2.27 Å

Organism: NCBI:txid408170

pLDDT: mean 97.23, std 3.56, range [69.0, 98.88]

Radius of gyration: 13.56 Å; Cα contacts (8 Å, |Δi|>4): 108; chains: 1; bounding box: 30×30×37 Å

InterPro domains:
  IPR001967 Peptidase S11, D-alanyl-D-alanine carboxypeptidase A, N-terminal [PF00768] (3-92)
  IPR012338 Beta-lactamase/transpeptidase-like [G3DSA:3.40.710.10] (1-92)
  IPR012338 Beta-lactamase/transpeptidase-like [SSF56601] (4-92)
  IPR018044 Peptidase S11, D-alanyl-D-alanine carboxypeptidase A [PR00725] (21-38)
  IPR018044 Peptidase S11, D-alanyl-D-alanine carboxypeptidase A [PR00725] (48-61)

Secondary structure (DSSP, 8-state):
--TTS------TT----HHHHHHHHHHH--HHHHHHHHHHHHSSHHHHHHHHHHHHHHTT-TT-B--SSS----TT-B--HHHHHHHHHHT-